Protein AF-A0A9K3DWH4-F1 (afdb_monomer_lite)

InterPro domains:
  IPR012340 Nucleic acid-binding, OB-fold [G3DSA:2.40.50.140] (11-105)

Secondary structure (DSSP, 8-state):
-PPPP--------------EEEPPTT--SHHHHHHHHHHTTT-SEEE---------B---S-SEEEE--STT--PBPEEETTEEEETTTTEE-SSPEEEE---B-

Organism: Helianthus annuus (NCBI:txid4232)

Foldseek 3Di:
DDDDDDPDDDPPPPPPPQDEDEDDQDPADPVSVVVVCVVPVVHPYYDYDYDDDFPDWDDDPPQWFWAQPPPPGGHGWDQDPNFTADPVVRDTGPDTDTDGDIDTD

Structure (mmCIF, N/CA/C/O backbone):
data_AF-A0A9K3DWH4-F1
#
_entry.id   AF-A0A9K3DWH4-F1
#
loop_
_atom_site.group_PDB
_atom_site.id
_atom_site.type_symbol
_atom_site.label_atom_id
_atom_site.label_alt_id
_atom_site.label_comp_id
_atom_site.label_asym_id
_atom_site.label_entity_id
_atom_site.label_seq_id
_atom_site.pdbx_PDB_ins_code
_atom_site.Cartn_x
_atom_site.Cartn_y
_atom_site.Cartn_z
_atom_site.occupancy
_atom_site.B_iso_or_equiv
_atom_site.auth_seq_id
_atom_site.auth_comp_id
_atom_site.auth_asym_id
_atom_site.auth_atom_id
_atom_site.pdbx_PDB_model_num
ATOM 1 N N . MET A 1 1 ? 24.130 46.700 -15.288 1.00 42.53 1 MET A N 1
ATOM 2 C CA . MET A 1 1 ? 23.455 45.429 -14.946 1.00 42.53 1 MET A CA 1
ATOM 3 C C . MET A 1 1 ? 23.477 45.292 -13.431 1.00 42.53 1 MET A C 1
ATOM 5 O O . MET A 1 1 ? 24.557 45.351 -12.861 1.00 42.53 1 MET A O 1
ATOM 9 N N . GLN A 1 2 ? 22.311 45.247 -12.783 1.00 37.94 2 GLN A N 1
ATOM 10 C CA . GLN A 1 2 ? 22.179 45.063 -11.329 1.00 37.94 2 GLN A CA 1
ATOM 11 C C . GLN A 1 2 ? 22.305 43.569 -10.965 1.00 37.94 2 GLN A C 1
ATOM 13 O O . GLN A 1 2 ? 21.962 42.736 -11.806 1.00 37.94 2 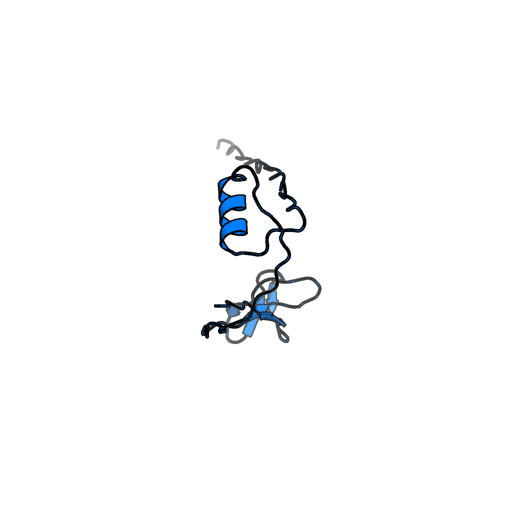GLN A O 1
ATOM 18 N N . PRO A 1 3 ? 22.749 43.200 -9.748 1.00 40.25 3 PRO A N 1
ATOM 19 C CA . PRO A 1 3 ? 22.732 41.810 -9.314 1.00 40.25 3 PRO A CA 1
ATOM 20 C C . PRO A 1 3 ? 21.319 41.401 -8.879 1.00 40.25 3 PRO A C 1
ATOM 22 O O . PRO A 1 3 ? 20.665 42.093 -8.100 1.00 40.25 3 PRO A O 1
ATOM 25 N N . VAL A 1 4 ? 20.854 40.262 -9.393 1.00 40.34 4 VAL A N 1
ATOM 26 C CA . VAL A 1 4 ? 19.588 39.630 -9.004 1.00 40.34 4 VAL A CA 1
ATOM 27 C C . VAL A 1 4 ? 19.759 39.036 -7.606 1.00 40.34 4 VAL A C 1
ATOM 29 O O . VAL A 1 4 ? 20.619 38.185 -7.392 1.00 40.34 4 VAL A O 1
ATOM 32 N N . ALA A 1 5 ? 18.954 39.500 -6.652 1.00 39.97 5 ALA A N 1
ATOM 33 C CA . ALA A 1 5 ? 18.931 38.972 -5.296 1.00 39.97 5 ALA A CA 1
ATOM 34 C C . ALA A 1 5 ? 18.449 37.511 -5.299 1.00 39.97 5 ALA A C 1
ATOM 36 O O . ALA A 1 5 ? 17.333 37.203 -5.722 1.00 39.97 5 ALA A O 1
ATOM 37 N N . GLU A 1 6 ? 19.302 36.614 -4.814 1.00 38.78 6 GLU A N 1
ATOM 38 C CA . GLU A 1 6 ? 19.014 35.196 -4.632 1.00 38.78 6 GLU A CA 1
ATOM 39 C C . GLU A 1 6 ? 17.988 35.025 -3.498 1.00 38.78 6 GLU A C 1
ATOM 41 O O . GLU A 1 6 ? 18.288 35.178 -2.312 1.00 38.78 6 GLU A O 1
ATOM 46 N N . TYR A 1 7 ? 16.738 34.736 -3.864 1.00 35.78 7 TYR A N 1
ATOM 47 C CA . TYR A 1 7 ? 15.661 34.450 -2.918 1.00 35.78 7 TYR A CA 1
ATOM 48 C C . TYR A 1 7 ? 15.887 33.065 -2.287 1.00 35.78 7 TYR A C 1
ATOM 50 O O . TYR A 1 7 ? 15.395 32.043 -2.771 1.00 35.78 7 TYR A O 1
ATOM 58 N N . ARG A 1 8 ? 16.633 33.008 -1.178 1.00 36.91 8 ARG A N 1
ATOM 59 C CA . ARG A 1 8 ? 16.712 31.804 -0.337 1.00 36.91 8 ARG A CA 1
ATOM 60 C C . ARG A 1 8 ? 15.384 31.602 0.392 1.00 36.91 8 ARG A C 1
ATOM 62 O O . ARG A 1 8 ? 15.131 32.206 1.431 1.00 36.91 8 ARG A O 1
ATOM 69 N N . LYS A 1 9 ? 14.535 30.715 -0.133 1.00 42.16 9 LYS A N 1
ATOM 70 C CA . LYS A 1 9 ? 13.441 30.120 0.644 1.00 42.16 9 LYS A CA 1
ATOM 71 C C . LYS A 1 9 ? 14.040 29.122 1.630 1.00 42.16 9 LYS A C 1
ATOM 73 O O . LYS A 1 9 ? 14.388 28.007 1.254 1.00 42.16 9 LYS A O 1
ATOM 78 N N . THR A 1 10 ? 14.153 29.516 2.891 1.00 36.91 10 THR A N 1
ATOM 79 C CA . THR A 1 10 ? 14.406 28.587 3.994 1.00 36.91 10 THR A CA 1
ATOM 80 C C . THR A 1 10 ? 13.189 27.663 4.119 1.00 36.91 10 THR A C 1
ATOM 82 O O . THR A 1 10 ? 12.086 28.169 4.346 1.00 36.91 10 THR A O 1
ATOM 85 N N . PRO A 1 11 ? 13.313 26.332 3.968 1.00 39.62 11 PRO A N 1
ATOM 86 C CA . PRO A 1 11 ? 12.196 25.452 4.259 1.00 39.62 11 PRO A CA 1
ATOM 87 C C . PRO A 1 11 ? 11.968 25.482 5.770 1.00 39.62 11 PRO A C 1
ATOM 89 O O . PRO A 1 11 ? 12.826 25.070 6.552 1.00 39.62 11 PRO A O 1
ATOM 92 N N . ALA A 1 12 ? 10.815 26.015 6.180 1.00 44.66 12 ALA A N 1
ATOM 93 C CA . ALA A 1 12 ? 10.340 25.931 7.549 1.00 44.66 12 ALA A CA 1
ATOM 94 C C . ALA A 1 12 ? 10.211 24.447 7.907 1.00 44.66 12 ALA A C 1
ATOM 96 O O . ALA A 1 12 ? 9.279 23.760 7.492 1.00 44.66 12 ALA A O 1
ATOM 97 N N . ASN A 1 13 ? 11.191 23.941 8.647 1.00 43.28 13 ASN A N 1
ATOM 98 C CA . ASN A 1 13 ? 11.194 22.587 9.164 1.00 43.28 13 ASN A CA 1
ATOM 99 C C . ASN A 1 13 ? 10.194 22.545 10.332 1.00 43.28 13 ASN A C 1
ATOM 101 O O . ASN A 1 13 ? 10.572 22.631 11.500 1.00 43.28 13 ASN A O 1
ATOM 105 N N . MET A 1 14 ? 8.893 22.506 10.017 1.00 42.00 14 MET A N 1
ATOM 106 C CA . MET A 1 14 ? 7.859 22.192 10.999 1.00 42.00 14 MET A CA 1
ATOM 107 C C . MET A 1 14 ? 8.080 20.742 11.419 1.00 42.00 14 MET A C 1
ATOM 109 O O . MET A 1 14 ? 7.578 19.811 10.787 1.00 42.00 14 MET A O 1
ATOM 113 N N . LYS A 1 15 ? 8.837 20.549 12.503 1.00 42.03 15 LYS A N 1
ATOM 114 C CA . LYS A 1 15 ? 8.803 19.313 13.282 1.00 42.03 15 LYS A CA 1
ATOM 115 C C . LYS A 1 15 ? 7.356 19.112 13.734 1.00 42.03 15 LYS A C 1
ATOM 117 O O . LYS A 1 15 ? 6.928 19.668 14.740 1.00 42.03 15 LYS A O 1
ATOM 122 N N . LYS A 1 16 ? 6.582 18.354 12.955 1.00 45.56 16 LYS A N 1
ATOM 123 C CA . LYS A 1 16 ? 5.286 17.820 13.374 1.00 45.56 16 LYS A CA 1
ATOM 124 C C . LYS A 1 16 ? 5.587 16.817 14.482 1.00 45.56 16 LYS A C 1
ATOM 126 O O . LYS A 1 16 ? 5.872 15.655 14.206 1.00 45.56 16 LYS A O 1
ATOM 131 N N . THR A 1 17 ? 5.589 17.281 15.728 1.00 46.09 17 THR A N 1
ATOM 132 C CA . THR A 1 17 ? 5.606 16.394 16.891 1.00 46.09 17 THR A CA 1
ATOM 133 C C . THR A 1 17 ? 4.376 15.502 16.779 1.00 46.09 17 THR A C 1
ATOM 135 O O . THR A 1 17 ? 3.247 15.958 16.940 1.00 46.09 17 THR A O 1
ATOM 138 N N . THR A 1 18 ? 4.597 14.253 16.382 1.00 53.38 18 THR A N 1
ATOM 139 C CA . THR A 1 18 ? 3.547 13.267 16.129 1.00 53.38 18 THR A CA 1
ATOM 140 C C . THR A 1 18 ? 3.158 12.686 17.482 1.00 53.38 18 THR A C 1
ATOM 142 O O . THR A 1 18 ? 3.691 11.671 17.915 1.00 53.38 18 THR A O 1
ATOM 145 N N . ALA A 1 19 ? 2.331 13.418 18.227 1.00 66.00 19 ALA A N 1
ATOM 146 C CA . ALA A 1 19 ? 1.871 12.976 19.535 1.00 66.00 19 ALA A CA 1
ATOM 147 C C . ALA A 1 19 ? 0.804 11.889 19.348 1.00 66.00 19 ALA A C 1
ATOM 149 O O . ALA A 1 19 ? -0.341 12.206 19.019 1.00 66.00 19 ALA A O 1
ATOM 150 N N . ILE A 1 20 ? 1.191 10.633 19.569 1.00 64.62 20 ILE A N 1
ATOM 151 C CA . ILE A 1 20 ? 0.298 9.470 19.524 1.00 64.62 20 ILE A CA 1
ATOM 152 C C . ILE A 1 20 ? -0.522 9.434 20.816 1.00 64.62 20 ILE A C 1
ATOM 154 O O . ILE A 1 20 ? 0.038 9.514 21.912 1.00 64.62 20 ILE A O 1
ATOM 158 N N . ALA A 1 21 ? -1.844 9.333 20.702 1.00 68.56 21 ALA A N 1
ATOM 159 C CA . ALA A 1 21 ? -2.686 8.980 21.839 1.00 68.56 21 ALA A CA 1
ATOM 160 C C . ALA A 1 21 ? -2.622 7.460 22.057 1.00 68.56 21 ALA A C 1
ATOM 162 O O . ALA A 1 21 ? -3.029 6.691 21.185 1.00 68.56 21 ALA A O 1
ATOM 163 N N . ASN A 1 22 ? -2.104 7.031 23.210 1.00 63.78 22 ASN A N 1
ATOM 164 C CA . ASN A 1 22 ? -2.176 5.632 23.627 1.00 63.78 22 ASN A CA 1
ATOM 165 C C . ASN A 1 22 ? -3.590 5.342 24.144 1.00 63.78 22 ASN A C 1
ATOM 167 O O . ASN A 1 22 ? -4.093 6.062 25.010 1.00 63.78 22 ASN A O 1
ATOM 171 N N . CYS A 1 23 ? -4.219 4.281 23.642 1.00 59.31 23 CYS A N 1
ATOM 172 C CA . CYS A 1 23 ? -5.497 3.808 24.166 1.00 59.31 23 CYS A CA 1
ATOM 173 C C . CYS A 1 23 ? -5.253 2.894 25.378 1.00 59.31 23 CYS A C 1
ATOM 175 O O . CYS A 1 23 ? -4.347 2.061 25.343 1.00 59.31 23 CYS A O 1
ATOM 177 N N . SER A 1 24 ? -6.058 3.018 26.441 1.00 56.88 24 SER A N 1
ATOM 178 C CA . SER A 1 24 ? -6.138 1.951 27.448 1.00 56.88 24 SER A CA 1
ATOM 179 C C . SER A 1 24 ? -6.746 0.700 26.803 1.00 56.88 24 SER A C 1
ATOM 181 O O . SER A 1 24 ? -7.471 0.811 25.814 1.00 56.88 24 SER A O 1
ATOM 183 N N . GLU A 1 25 ? -6.423 -0.481 27.333 1.00 55.16 25 GLU A N 1
ATOM 184 C CA . GLU A 1 25 ? -6.617 -1.824 26.746 1.00 55.16 25 GLU A CA 1
ATOM 185 C C . GLU A 1 25 ? -8.071 -2.246 26.395 1.00 55.16 25 GLU A C 1
ATOM 187 O O . GLU A 1 25 ? -8.339 -3.430 26.219 1.00 55.16 25 GLU A O 1
ATOM 192 N N . GLY A 1 26 ? -9.033 -1.325 26.276 1.00 57.91 26 GLY A N 1
ATOM 193 C CA . GLY A 1 26 ? -10.464 -1.639 26.281 1.00 57.91 26 GLY A CA 1
ATOM 194 C C . GLY A 1 26 ? -11.328 -1.080 25.151 1.00 57.91 26 GLY A C 1
ATOM 195 O O . GLY A 1 26 ? -12.532 -1.296 25.212 1.00 57.91 26 GLY A O 1
ATOM 196 N N . LEU A 1 27 ? -10.798 -0.376 24.140 1.00 61.84 27 LEU A N 1
ATOM 197 C CA . LEU A 1 27 ? -11.642 0.063 23.012 1.00 61.84 27 LEU A CA 1
ATOM 198 C C . LEU A 1 27 ? -11.965 -1.149 22.123 1.00 61.84 27 LEU A C 1
ATOM 200 O O . LEU A 1 27 ? -11.183 -1.531 21.253 1.00 61.84 27 LEU A O 1
ATOM 204 N N . SER A 1 28 ? -13.105 -1.779 22.388 1.00 67.75 28 SER A N 1
ATOM 205 C CA . SER A 1 28 ? -13.532 -3.039 21.770 1.00 67.75 28 SER A CA 1
ATOM 206 C C . SER A 1 28 ? -14.542 -2.832 20.640 1.00 67.75 28 SER A C 1
ATOM 208 O O . SER A 1 28 ? -14.722 -3.722 19.805 1.00 67.75 28 SER A O 1
ATOM 210 N N . THR A 1 29 ? -15.170 -1.655 20.585 1.00 79.94 29 THR A N 1
ATOM 211 C CA . THR A 1 29 ? -16.216 -1.313 19.611 1.00 79.94 29 THR A CA 1
ATOM 212 C C . THR A 1 29 ? -15.823 -0.138 18.712 1.00 79.94 29 THR A C 1
ATOM 214 O O . THR A 1 29 ? -14.978 0.694 19.051 1.00 79.94 29 THR A O 1
ATOM 217 N N . LEU A 1 30 ? -16.454 -0.050 17.537 1.00 82.44 30 LEU A N 1
ATOM 218 C CA . LEU A 1 30 ? -16.236 1.050 16.594 1.00 82.44 30 LEU A CA 1
ATOM 219 C C . LEU A 1 30 ? -16.670 2.393 17.198 1.00 82.44 30 LEU A C 1
ATOM 221 O O . LEU A 1 30 ? -16.000 3.410 17.009 1.00 82.44 30 LEU A O 1
ATOM 225 N N . GLU A 1 31 ? -17.770 2.399 17.947 1.00 86.12 31 GLU A N 1
ATOM 226 C CA . GLU A 1 31 ? -18.320 3.580 18.606 1.00 86.12 31 GLU A CA 1
ATOM 227 C C . GLU A 1 31 ? -17.336 4.174 19.619 1.00 86.12 31 GLU A C 1
ATOM 229 O O . GLU A 1 31 ? -17.125 5.390 19.624 1.00 86.12 31 GLU A O 1
ATOM 234 N N . GLU A 1 32 ? -16.698 3.323 20.426 1.00 85.00 32 GLU A N 1
ATOM 235 C CA . GLU A 1 32 ? -15.667 3.705 21.395 1.00 85.00 32 GLU A CA 1
ATOM 236 C C . GLU A 1 32 ? -14.445 4.334 20.708 1.00 85.00 32 GLU A C 1
ATOM 238 O O . GLU A 1 32 ? -13.973 5.392 21.135 1.00 85.00 32 GLU A O 1
ATOM 243 N N . ILE A 1 33 ? -13.977 3.745 19.600 1.00 85.06 33 ILE A N 1
ATOM 244 C CA . ILE A 1 33 ? -12.855 4.277 18.805 1.00 85.06 33 ILE A CA 1
ATOM 245 C C . ILE A 1 33 ? -13.208 5.655 18.225 1.00 85.06 33 ILE A C 1
ATOM 247 O O . ILE A 1 33 ? -12.434 6.612 18.344 1.00 85.06 33 ILE A O 1
ATOM 251 N N . LEU A 1 34 ? -14.397 5.792 17.629 1.00 86.50 34 LEU A N 1
ATOM 252 C CA . LEU A 1 34 ? -14.859 7.058 17.057 1.00 86.50 34 LEU A CA 1
ATOM 253 C C . LEU A 1 34 ? -15.057 8.135 18.132 1.00 86.50 34 LEU A C 1
ATOM 255 O O . LEU A 1 34 ? -14.744 9.304 17.896 1.00 86.50 34 LEU A O 1
ATOM 259 N N . HIS A 1 35 ? -15.570 7.759 19.306 1.00 88.25 35 HIS A N 1
ATOM 260 C CA . HIS A 1 35 ? -15.706 8.662 20.445 1.00 88.25 35 HIS A CA 1
ATOM 261 C C . HIS A 1 35 ? -14.336 9.142 20.935 1.00 88.25 35 HIS A C 1
ATOM 263 O O . HIS A 1 35 ? -14.128 10.348 21.063 1.00 88.25 35 HIS A O 1
ATOM 269 N N . HIS A 1 36 ? -13.371 8.234 21.114 1.00 85.25 36 HIS A N 1
ATOM 270 C CA . HIS A 1 36 ? -12.008 8.591 21.508 1.00 85.25 36 HIS A CA 1
ATOM 271 C C . HIS A 1 36 ? -11.375 9.602 20.540 1.00 85.25 36 HIS A C 1
ATOM 273 O O . HIS A 1 36 ? -10.800 10.596 20.987 1.00 85.25 36 HIS A O 1
ATOM 279 N N . GLY A 1 37 ? -11.525 9.401 19.225 1.00 86.38 37 GLY A N 1
ATOM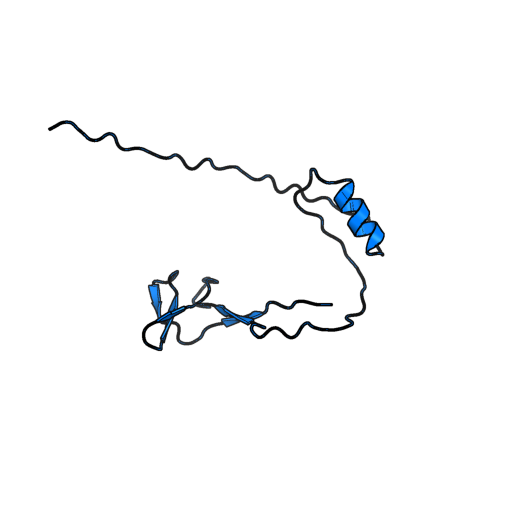 280 C CA . GLY A 1 37 ? -11.022 10.338 18.215 1.00 86.38 37 GLY A CA 1
ATOM 281 C C . GLY A 1 37 ? -11.666 11.729 18.292 1.00 86.38 37 GLY A C 1
ATOM 282 O O . GLY A 1 37 ? -10.987 12.738 18.090 1.00 86.38 37 GLY A O 1
ATOM 283 N N . ARG A 1 38 ? -12.961 11.808 18.634 1.00 88.44 38 ARG A N 1
ATOM 284 C CA . ARG A 1 38 ? -13.663 13.089 18.834 1.00 88.44 38 ARG A CA 1
ATOM 285 C C . ARG A 1 38 ? -13.192 13.837 20.078 1.00 88.44 38 ARG A C 1
ATOM 287 O O . ARG A 1 38 ? -13.111 15.061 20.017 1.00 88.44 38 ARG A O 1
ATOM 294 N N . GLU A 1 39 ? -12.857 13.133 21.152 1.00 88.62 39 GLU A N 1
ATOM 295 C CA . GLU A 1 39 ? -12.360 13.744 22.393 1.00 88.62 39 GLU A CA 1
ATOM 296 C C . GLU A 1 39 ? -10.881 14.156 22.290 1.00 88.62 39 GLU A C 1
ATOM 298 O O . GLU A 1 39 ? -10.447 15.146 22.876 1.00 88.62 39 GLU A O 1
ATOM 303 N N . ASN A 1 40 ? -10.092 13.446 21.479 1.00 85.50 40 ASN A N 1
ATOM 304 C CA . ASN A 1 40 ? -8.636 13.596 21.419 1.00 85.50 40 ASN A CA 1
ATOM 305 C C . ASN A 1 40 ? -8.135 14.330 20.163 1.00 85.50 40 ASN A C 1
ATOM 307 O O . ASN A 1 40 ? -7.036 14.061 19.684 1.00 85.50 40 ASN A O 1
ATOM 311 N N . LYS A 1 41 ? -8.885 15.324 19.659 1.00 83.19 41 LYS A N 1
ATOM 312 C CA . LYS A 1 41 ? -8.575 16.073 18.410 1.00 83.19 41 LYS A CA 1
ATOM 313 C C . LYS A 1 41 ? -7.201 16.752 18.369 1.00 83.19 41 LYS A C 1
ATOM 315 O O . LYS A 1 41 ? -6.738 17.134 17.299 1.00 83.19 41 LYS A O 1
ATOM 320 N N . LYS A 1 42 ? -6.568 16.956 19.527 1.00 85.25 42 LYS A N 1
ATOM 321 C CA . LYS A 1 42 ? -5.210 17.513 19.637 1.00 85.25 42 LYS A CA 1
ATOM 322 C C . LYS A 1 42 ? -4.121 16.538 19.170 1.00 85.25 42 LYS A C 1
ATOM 324 O O . LYS A 1 42 ? -3.005 16.970 18.892 1.00 85.25 42 LYS A O 1
ATOM 329 N N . HIS A 1 43 ? -4.432 15.245 19.100 1.00 82.62 43 HIS A N 1
ATOM 330 C CA . HIS A 1 43 ? -3.527 14.202 18.636 1.00 82.62 43 HIS A CA 1
ATOM 331 C C . HIS A 1 43 ? -3.677 13.995 17.132 1.00 82.62 43 HIS A C 1
ATOM 333 O O . HIS A 1 43 ? -4.775 14.033 16.581 1.00 82.62 43 HIS A O 1
ATOM 339 N N . THR A 1 44 ? -2.555 13.763 16.455 1.00 83.31 44 THR A N 1
ATOM 340 C CA . THR A 1 44 ? -2.543 13.512 15.007 1.00 83.31 44 THR A CA 1
ATOM 341 C C . THR A 1 44 ? -2.941 12.086 14.651 1.00 83.31 44 THR A C 1
ATOM 343 O O . THR A 1 44 ? -3.317 11.818 13.513 1.00 83.31 44 THR A O 1
ATOM 346 N N . ASN A 1 45 ? -2.792 11.167 15.601 1.00 82.12 45 ASN A N 1
ATOM 347 C CA . ASN A 1 45 ? -2.956 9.735 15.426 1.00 82.12 45 ASN A CA 1
ATOM 348 C C . ASN A 1 45 ? -3.238 9.055 16.775 1.00 82.12 45 ASN A C 1
ATOM 350 O O . ASN A 1 45 ? -2.861 9.556 17.836 1.00 82.12 45 ASN A O 1
ATOM 354 N N . ALA A 1 46 ? -3.896 7.903 16.703 1.00 82.38 46 ALA A N 1
ATOM 355 C CA . ALA A 1 46 ? -4.138 7.000 17.818 1.00 82.38 46 ALA A CA 1
ATOM 356 C C . ALA A 1 46 ? -3.948 5.561 17.327 1.00 82.38 46 ALA A C 1
ATOM 358 O O . ALA A 1 46 ? -4.261 5.260 16.172 1.00 82.38 46 ALA A O 1
ATOM 359 N N . GLU A 1 47 ? -3.441 4.695 18.196 1.00 81.81 47 GLU A N 1
ATOM 360 C CA . GLU A 1 47 ? -3.261 3.268 17.917 1.00 81.81 47 GLU A CA 1
ATOM 361 C C . GLU A 1 47 ? -4.174 2.444 18.828 1.00 81.81 47 GLU A C 1
ATOM 363 O O . GLU A 1 47 ? -4.319 2.745 20.015 1.00 81.81 47 GLU A O 1
ATOM 368 N N . PHE A 1 48 ? -4.810 1.415 18.268 1.00 80.19 48 PHE A N 1
ATOM 369 C CA . PHE A 1 48 ? -5.736 0.531 18.973 1.00 80.19 48 PHE A CA 1
ATOM 370 C C . PHE A 1 48 ? -5.602 -0.903 18.456 1.00 80.19 48 PHE A C 1
ATOM 372 O O . PHE A 1 48 ? -5.326 -1.131 17.278 1.00 80.19 48 PHE A O 1
ATOM 379 N N . ASN A 1 49 ? -5.843 -1.872 19.337 1.00 77.69 49 ASN A N 1
ATOM 380 C CA . ASN A 1 49 ? -5.953 -3.283 18.981 1.00 77.69 49 ASN A CA 1
ATOM 381 C C . ASN A 1 49 ? -7.432 -3.667 18.971 1.00 77.69 49 ASN A C 1
ATOM 383 O O . ASN A 1 49 ? -8.146 -3.367 19.922 1.00 77.69 49 ASN A O 1
ATOM 387 N N . CYS A 1 50 ? -7.898 -4.337 17.918 1.00 76.69 50 CYS A N 1
ATOM 388 C CA . CYS A 1 50 ? -9.287 -4.780 17.823 1.00 76.69 50 CYS A CA 1
ATOM 389 C C . CYS A 1 50 ? -9.389 -6.176 17.204 1.00 76.69 50 CYS A C 1
ATOM 391 O O . CYS A 1 50 ? -8.509 -6.619 16.462 1.00 76.69 50 CYS A O 1
ATOM 393 N N . ARG A 1 51 ? -10.491 -6.870 17.502 1.00 81.31 51 ARG A N 1
ATOM 394 C CA . ARG A 1 51 ? -10.862 -8.134 16.864 1.00 81.31 51 ARG A CA 1
ATOM 395 C C . ARG A 1 51 ? -12.115 -7.901 16.031 1.00 81.31 51 ARG A C 1
ATOM 397 O O . ARG A 1 51 ? -13.169 -7.604 16.581 1.00 81.31 51 ARG A O 1
ATOM 404 N N . VAL A 1 52 ? -12.000 -8.055 14.716 1.00 82.06 52 VAL A N 1
ATOM 405 C CA . VAL A 1 52 ? -13.095 -7.815 13.766 1.00 82.06 52 VAL A CA 1
ATOM 406 C C . VAL A 1 52 ? -13.274 -9.003 12.829 1.00 82.06 52 VAL A C 1
ATOM 408 O O . VAL A 1 52 ? -12.330 -9.747 12.563 1.00 82.06 52 VAL A O 1
ATOM 411 N N . ALA A 1 53 ? -14.492 -9.181 12.322 1.00 87.38 53 ALA A N 1
ATOM 412 C CA . ALA A 1 53 ? -14.766 -10.095 11.220 1.00 87.38 53 ALA A CA 1
ATOM 413 C C . ALA A 1 53 ? -14.759 -9.304 9.908 1.00 87.38 53 ALA A C 1
ATOM 415 O O . ALA A 1 53 ? -15.517 -8.345 9.765 1.00 87.38 53 ALA A O 1
ATOM 416 N N . ILE A 1 54 ? -13.921 -9.710 8.954 1.00 89.06 54 ILE A N 1
ATOM 417 C CA . ILE A 1 54 ? -13.892 -9.115 7.614 1.00 89.06 54 ILE A CA 1
ATOM 418 C C . ILE A 1 54 ? -15.138 -9.582 6.857 1.00 89.06 54 ILE A C 1
ATOM 420 O O . ILE A 1 54 ? -15.297 -10.781 6.626 1.00 89.06 54 ILE A O 1
ATOM 424 N N . LYS A 1 55 ? -16.022 -8.651 6.479 1.00 90.75 55 LYS A N 1
ATOM 425 C CA . LYS A 1 55 ? -17.256 -8.979 5.740 1.00 90.75 55 LYS A CA 1
ATOM 426 C C . LYS A 1 55 ? -17.052 -8.976 4.231 1.00 90.75 55 LYS A C 1
ATOM 428 O O . LYS A 1 55 ? -17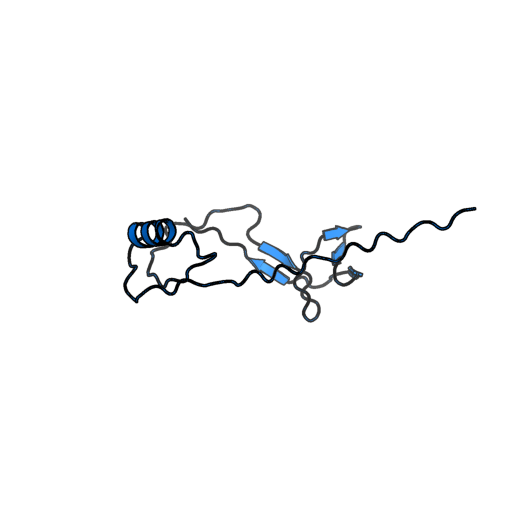.759 -9.679 3.515 1.00 90.75 55 LYS A O 1
ATOM 433 N N . GLY A 1 56 ? -16.080 -8.208 3.752 1.00 86.19 56 GLY A N 1
ATOM 434 C CA . GLY A 1 56 ? -15.702 -8.193 2.350 1.00 86.19 56 GLY A CA 1
ATOM 435 C C . GLY A 1 56 ? -14.404 -7.439 2.111 1.00 86.19 56 GLY A C 1
ATOM 436 O O . GLY A 1 56 ? -13.971 -6.617 2.917 1.00 86.19 56 GLY A O 1
ATOM 437 N N . VAL A 1 57 ? -13.791 -7.713 0.965 1.00 85.38 57 VAL A N 1
ATOM 438 C CA . VAL A 1 57 ? -12.687 -6.916 0.429 1.00 85.38 57 VAL A CA 1
ATOM 439 C C . VAL A 1 57 ? -13.241 -6.153 -0.760 1.00 85.38 57 VAL A C 1
ATOM 441 O O . VAL A 1 57 ? -13.829 -6.752 -1.664 1.00 85.38 57 VAL A O 1
ATOM 444 N N . ARG A 1 58 ? -13.101 -4.825 -0.755 1.00 83.25 58 ARG A N 1
ATOM 445 C CA . ARG A 1 58 ? -13.560 -4.011 -1.877 1.00 83.25 58 ARG A CA 1
ATOM 446 C C . ARG A 1 58 ? -12.721 -4.364 -3.098 1.00 83.25 58 ARG A C 1
ATOM 448 O O . ARG A 1 58 ? -11.507 -4.182 -3.088 1.00 83.25 58 ARG A O 1
ATOM 455 N N . ASN A 1 59 ? -13.379 -4.827 -4.154 1.00 76.50 59 ASN A N 1
ATOM 456 C CA . ASN A 1 59 ? -12.720 -5.049 -5.428 1.00 76.50 59 ASN A CA 1
ATOM 457 C C . ASN A 1 59 ? -12.450 -3.685 -6.085 1.00 76.50 59 ASN A C 1
ATOM 459 O O . ASN A 1 59 ? -13.375 -3.043 -6.585 1.00 76.50 59 ASN A O 1
ATOM 463 N N . SER A 1 60 ? -11.214 -3.195 -5.991 1.00 73.19 60 SER A N 1
ATOM 464 C CA . SER A 1 60 ? -10.733 -2.074 -6.802 1.00 73.19 60 SER A CA 1
ATOM 465 C C . SER A 1 60 ? -10.095 -2.618 -8.082 1.00 73.19 60 SER A C 1
ATOM 467 O O . SER A 1 60 ? -9.702 -3.772 -8.135 1.00 73.19 60 SER A O 1
ATOM 469 N N . GLU A 1 61 ? -9.946 -1.814 -9.128 1.00 70.81 61 GLU A N 1
ATOM 470 C CA . GLU A 1 61 ? -9.110 -2.215 -10.276 1.00 70.81 61 GLU A CA 1
ATOM 471 C C . GLU A 1 61 ? -7.603 -2.102 -9.951 1.00 70.81 61 GLU A C 1
ATOM 473 O O . GLU A 1 61 ? -6.757 -2.630 -10.665 1.00 70.81 61 GLU A O 1
ATOM 478 N N . GLU A 1 62 ? -7.256 -1.468 -8.824 1.00 76.31 62 GLU A N 1
ATOM 479 C CA . GLU A 1 62 ? -5.886 -1.207 -8.369 1.00 76.31 62 GLU A CA 1
ATOM 480 C C . GLU A 1 62 ? -5.599 -1.892 -7.019 1.00 76.31 62 GLU A C 1
ATOM 482 O O . GLU A 1 62 ? -5.417 -1.227 -5.997 1.00 76.31 62 GLU A O 1
ATOM 487 N N . TRP A 1 63 ? -5.568 -3.229 -6.970 1.00 83.31 63 TRP A N 1
ATOM 488 C CA . TRP A 1 63 ? -5.254 -3.967 -5.723 1.00 83.31 63 TRP A CA 1
ATOM 489 C C . TRP A 1 63 ?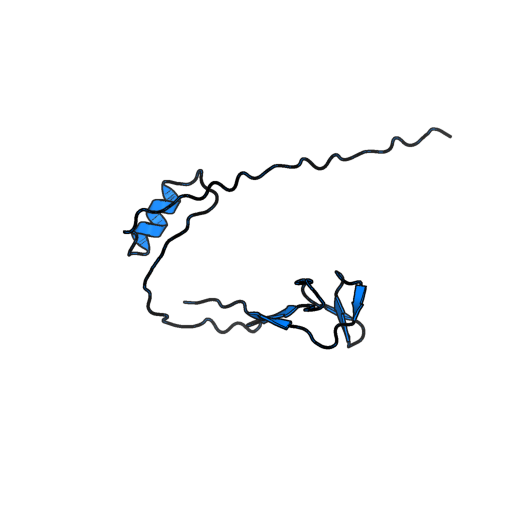 -3.816 -3.736 -5.258 1.00 83.31 63 TRP A C 1
ATOM 491 O O . TRP A 1 63 ? -3.487 -3.873 -4.075 1.00 83.31 63 TRP A O 1
ATOM 501 N N . PHE A 1 64 ? -2.941 -3.400 -6.200 1.00 87.25 64 PHE A N 1
ATOM 502 C CA . PHE A 1 64 ? -1.543 -3.127 -5.946 1.00 87.25 64 PHE A CA 1
ATOM 503 C C . PHE A 1 64 ? -1.017 -2.058 -6.893 1.00 87.25 64 PHE A C 1
ATOM 505 O O . PHE A 1 64 ? -1.522 -1.856 -7.996 1.00 87.25 64 PHE A O 1
ATOM 512 N N . ARG A 1 65 ? 0.055 -1.402 -6.457 1.00 89.19 65 ARG A N 1
ATOM 513 C CA . ARG A 1 65 ? 0.874 -0.534 -7.300 1.00 89.19 65 ARG A CA 1
ATOM 514 C C . ARG A 1 65 ? 2.241 -1.157 -7.478 1.00 89.19 65 ARG A C 1
ATOM 516 O O . ARG A 1 65 ? 2.787 -1.744 -6.543 1.00 89.19 65 ARG A O 1
ATOM 523 N N . LEU A 1 66 ? 2.785 -1.023 -8.679 1.00 92.69 66 LEU A N 1
ATOM 524 C CA . LEU A 1 66 ? 4.154 -1.422 -8.958 1.00 92.69 66 LEU A CA 1
ATOM 525 C C . LEU A 1 66 ? 5.112 -0.373 -8.388 1.00 92.69 66 LEU A C 1
ATOM 527 O O . LEU A 1 66 ? 4.944 0.832 -8.587 1.00 92.69 66 LEU A O 1
ATOM 531 N N . MET A 1 67 ? 6.121 -0.855 -7.677 1.00 94.25 67 MET A N 1
ATOM 532 C CA . MET A 1 67 ? 7.147 -0.073 -7.000 1.00 94.25 67 MET A CA 1
ATOM 533 C C . MET A 1 67 ? 8.523 -0.484 -7.519 1.00 94.25 67 MET A C 1
ATOM 535 O O . MET A 1 67 ? 8.708 -1.614 -7.957 1.00 94.25 67 MET A O 1
ATOM 539 N N . CYS A 1 68 ? 9.505 0.412 -7.448 1.00 93.88 68 CYS A N 1
ATOM 540 C CA . CYS A 1 68 ? 10.832 0.184 -8.019 1.00 93.88 68 CYS A CA 1
ATOM 541 C C . CYS A 1 68 ? 11.546 -1.054 -7.454 1.00 93.88 68 CYS A C 1
ATOM 543 O O . CYS A 1 68 ? 12.126 -1.810 -8.223 1.00 93.88 68 CYS A O 1
ATOM 545 N N . GLY A 1 69 ? 11.534 -1.264 -6.134 1.00 84.81 69 GLY A N 1
ATOM 546 C CA . GLY A 1 69 ? 12.157 -2.436 -5.505 1.00 84.81 69 GLY A CA 1
ATOM 547 C C . GLY A 1 69 ? 13.691 -2.499 -5.591 1.00 84.81 69 GLY A C 1
ATOM 548 O O . GLY A 1 69 ? 14.294 -3.385 -4.993 1.00 84.81 69 GLY A O 1
ATOM 549 N N . GLY A 1 70 ? 14.339 -1.568 -6.302 1.00 85.25 70 GLY A N 1
ATOM 550 C CA . GLY A 1 70 ? 15.792 -1.466 -6.405 1.00 85.25 70 GLY A CA 1
ATOM 551 C C . GLY A 1 70 ? 16.419 -0.963 -5.103 1.00 85.25 70 GLY A C 1
ATOM 552 O O . GLY A 1 70 ? 16.195 0.177 -4.687 1.00 85.25 70 GLY A O 1
ATOM 553 N N . GLY A 1 71 ? 17.220 -1.807 -4.449 1.00 84.06 71 GLY A N 1
ATOM 554 C CA . GLY A 1 71 ? 17.869 -1.479 -3.178 1.00 84.06 71 GLY A CA 1
ATOM 555 C C . GLY A 1 71 ? 16.850 -1.138 -2.084 1.00 84.06 71 GLY A C 1
ATOM 556 O O . GLY A 1 71 ? 16.078 -1.990 -1.661 1.00 84.06 71 GLY A O 1
ATOM 557 N N . LYS A 1 72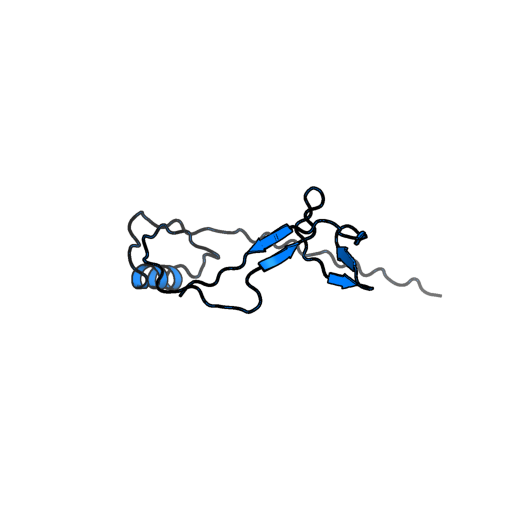 ? 16.851 0.119 -1.618 1.00 87.88 72 LYS A N 1
ATOM 558 C CA . LYS A 1 72 ? 15.890 0.645 -0.623 1.00 87.88 72 LYS A CA 1
ATOM 559 C C . LYS A 1 72 ? 14.781 1.507 -1.250 1.00 87.88 72 LYS A C 1
ATOM 561 O O . LYS A 1 72 ? 14.033 2.166 -0.528 1.00 87.88 72 LYS A O 1
ATOM 566 N N . CYS A 1 73 ? 14.696 1.574 -2.581 1.00 91.62 73 CYS A N 1
ATOM 567 C CA . CYS A 1 73 ? 13.747 2.447 -3.263 1.00 91.62 73 CYS A CA 1
ATOM 568 C C . CYS A 1 73 ? 12.329 1.864 -3.260 1.00 91.62 73 CYS A C 1
ATOM 570 O O . CYS A 1 73 ? 12.053 0.836 -3.874 1.00 91.62 73 CYS A O 1
ATOM 572 N N . MET A 1 74 ? 11.407 2.597 -2.634 1.00 89.38 74 MET A N 1
ATOM 573 C CA . MET A 1 74 ? 9.982 2.261 -2.556 1.00 89.38 74 MET A CA 1
ATOM 574 C C . MET A 1 74 ? 9.112 3.306 -3.267 1.00 89.38 74 MET A C 1
ATOM 576 O O . MET A 1 74 ? 8.001 3.585 -2.818 1.00 89.38 74 MET A O 1
ATOM 580 N N . LYS A 1 75 ? 9.612 3.940 -4.338 1.00 93.56 75 LYS A N 1
ATOM 581 C CA . LYS A 1 75 ? 8.802 4.830 -5.188 1.00 93.56 75 LYS A CA 1
ATOM 582 C C . LYS A 1 75 ? 8.004 4.024 -6.212 1.00 93.56 75 LYS A C 1
ATOM 584 O O . LYS A 1 75 ? 8.438 2.949 -6.622 1.00 93.56 75 LYS A O 1
ATOM 589 N N . GLY A 1 76 ? 6.836 4.544 -6.589 1.00 93.56 76 GLY A N 1
ATOM 590 C CA . GLY A 1 76 ? 6.035 3.975 -7.671 1.00 93.56 76 GLY A CA 1
ATOM 591 C C . GLY A 1 76 ? 6.767 4.084 -9.005 1.00 93.56 76 GLY A C 1
ATOM 592 O O . GLY A 1 76 ? 7.582 4.993 -9.180 1.00 93.56 76 GLY A O 1
ATOM 593 N N . VAL A 1 77 ? 6.483 3.157 -9.916 1.00 95.31 77 VAL A N 1
ATOM 594 C CA . VAL A 1 77 ? 7.021 3.186 -11.283 1.00 95.31 77 VAL A CA 1
ATOM 595 C C . VAL A 1 77 ? 5.976 3.694 -12.271 1.00 95.31 77 VAL A C 1
ATOM 597 O O . VAL A 1 77 ? 4.785 3.410 -12.130 1.00 95.31 77 VAL A O 1
ATOM 600 N N . SER A 1 78 ? 6.428 4.450 -13.265 1.00 93.88 78 SER A N 1
ATOM 601 C CA . SER A 1 78 ? 5.646 4.886 -14.425 1.00 93.88 78 SER A CA 1
ATOM 602 C C . SER A 1 78 ? 5.927 3.969 -15.615 1.00 93.88 78 SER A C 1
ATOM 604 O O . SER A 1 78 ? 6.943 3.279 -15.648 1.00 93.88 78 SER A O 1
ATOM 606 N N . ARG A 1 79 ? 5.028 3.950 -16.604 1.00 92.12 79 ARG A N 1
ATOM 607 C CA . ARG A 1 79 ? 5.346 3.408 -17.931 1.00 92.12 79 ARG A CA 1
ATOM 608 C C . ARG A 1 79 ? 5.882 4.533 -18.806 1.00 92.12 79 ARG A C 1
ATOM 610 O O . ARG A 1 79 ? 5.166 5.503 -19.039 1.00 92.12 79 ARG A O 1
ATOM 617 N N . GLU A 1 80 ? 7.097 4.379 -19.312 1.00 91.00 80 GLU A N 1
ATOM 618 C CA . GLU A 1 80 ? 7.757 5.327 -20.212 1.00 91.00 80 GLU A CA 1
ATOM 619 C C . GLU A 1 80 ? 8.371 4.538 -21.370 1.00 91.00 80 GLU A C 1
ATOM 621 O O . GLU A 1 80 ? 9.086 3.568 -21.151 1.00 91.00 80 GLU A O 1
ATOM 626 N N . HIS A 1 81 ? 8.036 4.895 -22.614 1.00 88.62 81 HIS A N 1
ATOM 627 C CA . HIS A 1 81 ? 8.520 4.208 -23.827 1.00 88.62 81 HIS A CA 1
ATOM 628 C C . HIS A 1 81 ? 8.311 2.677 -23.853 1.00 88.62 81 HIS A C 1
ATOM 630 O O . HIS A 1 81 ? 9.046 1.953 -24.513 1.00 88.62 81 HIS A O 1
ATOM 636 N N . GLY A 1 82 ? 7.285 2.172 -23.159 1.00 88.06 82 GLY A N 1
ATOM 637 C CA . GLY A 1 82 ? 6.998 0.735 -23.065 1.00 88.06 82 GLY A CA 1
ATOM 638 C C . GLY A 1 82 ? 7.746 0.008 -21.944 1.00 88.06 82 GLY A C 1
ATOM 639 O O . GLY A 1 82 ? 7.428 -1.146 -21.663 1.00 88.06 82 GLY A O 1
ATOM 640 N N . GLU A 1 83 ? 8.655 0.690 -21.252 1.00 91.62 83 GLU A N 1
ATOM 641 C CA . GLU A 1 83 ? 9.386 0.177 -20.096 1.00 91.62 83 GLU A CA 1
ATOM 642 C C . GLU A 1 83 ? 8.793 0.718 -18.793 1.00 91.62 83 GLU A C 1
ATOM 644 O O . GLU A 1 83 ? 8.099 1.738 -18.766 1.00 91.62 83 GLU A O 1
ATOM 649 N N . LEU A 1 84 ? 9.050 0.023 -17.686 1.00 94.44 84 LEU A N 1
ATOM 650 C CA . LEU A 1 84 ? 8.776 0.571 -16.363 1.00 94.44 84 LEU A CA 1
ATOM 651 C C . LEU A 1 84 ? 9.960 1.432 -15.939 1.00 94.44 84 LEU A C 1
ATOM 653 O O . LEU A 1 84 ? 11.093 0.964 -15.954 1.00 94.44 84 LEU A O 1
ATOM 657 N N . TRP A 1 85 ? 9.700 2.665 -15.526 1.00 95.56 85 TRP A N 1
ATOM 658 C CA . TRP A 1 85 ? 10.724 3.630 -15.147 1.00 95.56 85 TRP A CA 1
ATOM 659 C C . TRP A 1 85 ? 10.542 4.092 -13.703 1.00 95.56 85 TRP A C 1
ATOM 661 O O . TRP A 1 85 ? 9.423 4.292 -13.221 1.00 95.56 85 TRP A O 1
ATOM 671 N N . CYS A 1 86 ? 11.653 4.267 -12.987 1.00 95.31 86 CYS A N 1
ATOM 672 C CA . CYS A 1 86 ? 11.650 4.843 -11.649 1.00 95.31 86 CYS A CA 1
ATOM 673 C C . CYS A 1 86 ? 12.294 6.227 -11.664 1.00 95.31 86 CYS A C 1
ATOM 675 O O . CYS A 1 86 ? 13.516 6.345 -11.635 1.00 95.31 86 CYS A O 1
ATOM 677 N N . ALA A 1 87 ? 11.485 7.280 -11.544 1.00 92.81 87 ALA A N 1
ATOM 678 C CA . ALA A 1 87 ? 11.980 8.653 -11.405 1.00 92.81 87 ALA A CA 1
ATOM 679 C C . ALA A 1 87 ? 12.817 8.895 -10.128 1.00 92.81 87 ALA A C 1
ATOM 681 O O . ALA A 1 87 ? 13.462 9.925 -9.988 1.00 92.81 87 ALA A O 1
ATOM 682 N N . GLY A 1 88 ? 12.782 7.986 -9.145 1.00 92.12 88 GLY A N 1
ATOM 683 C CA . GLY A 1 88 ? 13.635 8.078 -7.955 1.00 92.12 88 GLY A CA 1
ATOM 684 C C . GLY A 1 88 ? 15.047 7.555 -8.152 1.00 92.12 88 GLY A C 1
ATOM 685 O O . GLY A 1 88 ? 15.960 8.062 -7.513 1.00 92.12 88 GLY A O 1
ATOM 686 N N . CYS A 1 89 ? 15.195 6.523 -8.978 1.00 93.31 89 CYS A N 1
ATOM 687 C CA . CYS A 1 89 ? 16.481 5.910 -9.290 1.00 93.31 89 CYS A CA 1
ATOM 688 C C . CYS A 1 89 ? 17.025 6.373 -10.641 1.00 93.31 89 CYS A C 1
ATOM 690 O O . CYS A 1 89 ? 18.153 6.018 -10.953 1.00 93.31 89 CYS A O 1
ATOM 692 N N . GLU A 1 90 ? 16.220 7.097 -11.425 1.00 93.06 90 GLU A N 1
ATOM 693 C CA . GLU A 1 90 ? 16.524 7.546 -12.788 1.00 93.06 90 GLU A CA 1
ATOM 694 C C . GLU A 1 90 ? 16.998 6.392 -13.679 1.00 93.06 90 GLU A C 1
ATOM 696 O O . GLU A 1 90 ? 17.980 6.499 -14.402 1.00 93.06 90 GLU A O 1
ATOM 701 N N . ASN A 1 91 ? 16.313 5.250 -13.573 1.00 91.81 91 ASN A N 1
ATOM 702 C CA . ASN A 1 91 ? 16.677 4.016 -14.260 1.00 91.81 91 ASN A CA 1
ATOM 703 C C . ASN A 1 91 ? 15.436 3.173 -14.602 1.00 91.81 91 ASN A C 1
ATOM 705 O O . ASN A 1 91 ? 14.414 3.269 -13.898 1.00 91.81 91 ASN A O 1
ATOM 709 N N . PRO A 1 92 ? 15.534 2.304 -15.629 1.00 93.38 92 PRO A N 1
ATOM 710 C CA . PRO A 1 92 ? 14.481 1.355 -15.953 1.00 93.38 92 PRO A CA 1
ATOM 711 C C . PRO A 1 92 ? 14.393 0.262 -14.879 1.00 93.38 92 PRO A C 1
ATOM 713 O O . PRO A 1 92 ? 15.376 -0.101 -14.228 1.00 93.38 92 PRO A O 1
ATOM 716 N N . VAL A 1 93 ? 13.189 -0.267 -14.677 1.00 94.12 93 VAL A N 1
ATOM 717 C CA . VAL A 1 93 ? 12.858 -1.255 -13.647 1.00 94.12 93 VAL A CA 1
ATOM 718 C C . VAL A 1 93 ? 12.401 -2.547 -14.307 1.00 94.12 93 VAL A C 1
ATOM 720 O O . VAL A 1 93 ? 11.265 -2.668 -14.753 1.00 94.12 93 VAL A O 1
ATOM 723 N N . MET A 1 94 ? 13.278 -3.549 -14.300 1.00 90.12 94 MET A N 1
ATOM 724 C CA . MET A 1 94 ? 12.970 -4.878 -14.844 1.00 90.12 94 MET A CA 1
ATOM 725 C C . MET A 1 94 ? 12.123 -5.730 -13.889 1.00 90.12 94 MET A C 1
ATOM 727 O O . MET A 1 94 ? 11.293 -6.519 -14.329 1.00 90.12 94 MET A O 1
ATOM 731 N N . PHE A 1 95 ? 12.314 -5.560 -12.576 1.00 89.25 95 PHE A N 1
ATOM 732 C CA . PHE A 1 95 ? 11.684 -6.385 -11.539 1.00 89.25 95 PHE A CA 1
ATOM 733 C C . PHE A 1 95 ? 10.988 -5.506 -10.492 1.00 89.25 95 PHE A C 1
ATOM 735 O O . PHE A 1 95 ? 11.527 -5.299 -9.402 1.00 89.25 95 PHE A O 1
ATOM 742 N N . PRO A 1 96 ? 9.811 -4.938 -10.813 1.00 92.69 96 PRO A N 1
ATOM 743 C CA . PRO A 1 96 ? 9.074 -4.125 -9.860 1.00 92.69 96 PRO A CA 1
ATOM 744 C C . PRO A 1 96 ? 8.518 -4.980 -8.715 1.00 92.69 96 PRO A C 1
ATOM 746 O O . PRO A 1 96 ? 8.159 -6.144 -8.890 1.00 92.69 96 PRO A O 1
ATOM 749 N N 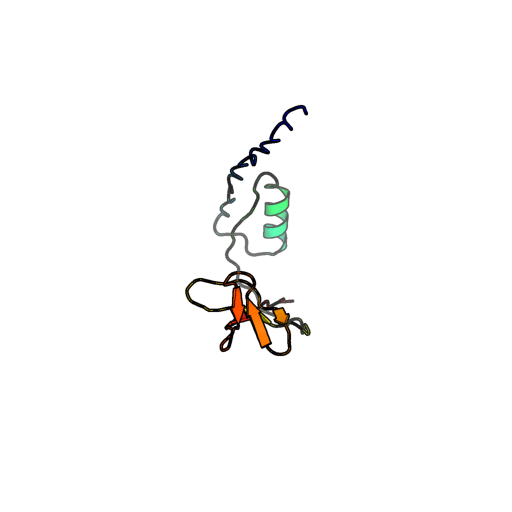. GLN A 1 97 ? 8.369 -4.372 -7.543 1.00 92.44 97 GLN A N 1
ATOM 750 C CA . GLN A 1 97 ? 7.684 -4.975 -6.404 1.00 92.44 97 GLN A CA 1
ATOM 751 C C . GLN A 1 97 ? 6.229 -4.519 -6.348 1.00 92.44 97 GLN A C 1
ATOM 753 O O . GLN A 1 97 ? 5.933 -3.333 -6.486 1.00 92.44 97 GLN A O 1
ATOM 758 N N . ALA A 1 98 ? 5.310 -5.445 -6.092 1.00 91.00 98 ALA A N 1
ATOM 759 C CA . ALA A 1 98 ? 3.920 -5.103 -5.832 1.00 91.00 98 ALA A CA 1
ATOM 760 C C . ALA A 1 98 ? 3.762 -4.584 -4.396 1.00 91.00 98 ALA A C 1
ATOM 762 O O . ALA A 1 98 ? 4.109 -5.266 -3.431 1.00 91.00 98 ALA A O 1
ATOM 763 N N . ARG A 1 99 ? 3.196 -3.385 -4.243 1.00 89.38 99 ARG A N 1
ATOM 764 C CA . ARG A 1 99 ? 2.714 -2.874 -2.957 1.00 89.38 99 ARG A CA 1
ATOM 765 C C . ARG A 1 99 ? 1.196 -2.912 -2.946 1.00 89.38 99 ARG A C 1
ATOM 767 O O . ARG A 1 99 ? 0.556 -2.160 -3.678 1.00 89.38 99 ARG A O 1
ATOM 774 N N . PHE A 1 100 ? 0.643 -3.770 -2.100 1.00 87.62 100 PHE A N 1
ATOM 775 C CA . PHE A 1 100 ? -0.797 -3.949 -1.976 1.00 87.62 100 PHE A CA 1
ATOM 776 C C . PHE A 1 100 ? -1.443 -2.814 -1.181 1.00 87.62 100 PHE A C 1
ATOM 778 O O . PHE A 1 100 ? -0.917 -2.378 -0.153 1.00 87.62 100 PHE A O 1
ATOM 785 N N . GLY A 1 101 ? -2.585 -2.342 -1.672 1.00 84.50 101 GLY A N 1
ATOM 786 C CA . GLY A 1 101 ? -3.438 -1.363 -1.008 1.00 84.50 101 GLY A CA 1
ATOM 787 C C . GLY A 1 101 ? -4.837 -1.942 -0.866 1.00 84.50 101 GLY A C 1
ATOM 788 O O . GLY A 1 101 ? -5.671 -1.757 -1.744 1.00 84.50 101 GLY A O 1
ATOM 789 N N . PHE A 1 102 ? -5.087 -2.673 0.219 1.00 82.75 102 PHE A N 1
ATOM 790 C CA . PHE A 1 102 ? -6.392 -3.285 0.457 1.00 82.75 102 PHE A CA 1
ATOM 791 C C . PHE A 1 102 ? -7.347 -2.304 1.120 1.00 82.75 102 PHE A C 1
ATOM 793 O O . PHE A 1 102 ? -7.004 -1.669 2.117 1.00 82.75 102 PHE A O 1
ATOM 800 N N . HIS A 1 103 ? -8.572 -2.242 0.606 1.00 79.94 103 HIS A N 1
ATOM 801 C CA . HIS A 1 103 ? -9.689 -1.583 1.273 1.00 79.94 103 HIS A CA 1
ATOM 802 C C . HIS A 1 103 ? -10.669 -2.658 1.758 1.00 79.94 103 HIS A C 1
ATOM 804 O O . HIS A 1 103 ? -11.263 -3.379 0.954 1.00 79.94 103 HIS A O 1
ATOM 810 N N . ILE A 1 104 ? -10.802 -2.778 3.077 1.00 81.75 104 ILE A N 1
ATOM 811 C CA . ILE A 1 104 ? -11.669 -3.753 3.749 1.00 81.75 104 ILE A CA 1
ATOM 812 C C . ILE A 1 104 ? -13.010 -3.078 4.084 1.00 81.75 104 ILE A C 1
ATOM 814 O O . ILE A 1 104 ? -13.017 -1.892 4.422 1.00 81.75 104 ILE A O 1
ATOM 818 N N . LEU A 1 105 ? -14.118 -3.818 3.944 1.00 67.19 105 LEU A N 1
ATOM 819 C CA . LEU A 1 105 ? -15.484 -3.395 4.289 1.00 67.19 105 LEU A CA 1
ATOM 820 C C . LEU A 1 105 ? -15.945 -3.982 5.628 1.00 67.19 105 LEU A C 1
ATOM 822 O O . LEU A 1 105 ? -15.662 -5.181 5.880 1.00 67.19 105 LEU A O 1
#

pLDDT: mean 76.67, std 18.35, range [35.78, 95.56]

Radius of gyration: 22.13 Å; chains: 1; bounding box: 42×56×51 Å

Sequence (105 aa):
MQPVAEYRKTPANMKKTTAIANCSEGLSTLEEILHHGRENKKHTNAEFNCRVAIKGVRNSEEWFRLMCGGGKCMKGVSREHGELWCAGCENPVMFPQARFGFHIL